Protein AF-A0A0P0N5F9-F1 (afdb_monomer_lite)

Secondary structure (DSSP, 8-state):
-PPPHHHHHHHHHHTT-EEEEETTEEEEE--TT--GGGS-HHHHHHHTTSSEEEEEPTTS-EEEEEHHHHHHHHHHTT-

Organism: NCBI:txid1273541

pLDDT: mean 90.37, std 9.61, range [41.88, 96.56]

Radius of gyration: 11.71 Å; chains: 1; bounding box: 25×25×31 Å

Sequence (79 aa):
MAGSIDGLLEKL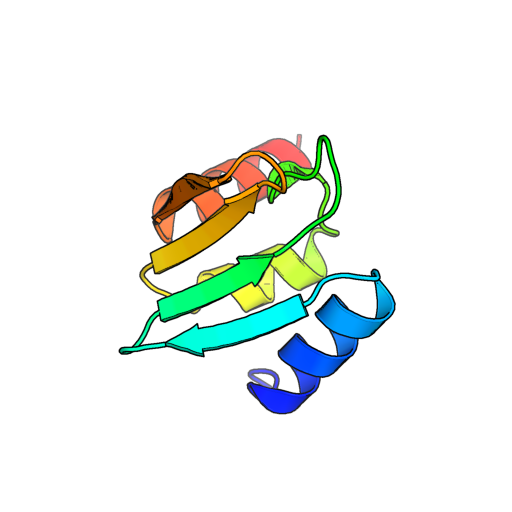RGLGLEAAPEDGRLRIRGGRGFSLADLPRELLEELKTFEEIVVEAPEGYYFYFRRKDVEKLLEIKNG

Foldseek 3Di:
DLDPPVVLQVVCVVVVWHWDDDPQEIEIEDEAPDDPLPDDLVSLVSNLVGQWYWYAYPVRDIDIDGSVNSVVSNVVVVD

Structure (mmCIF, N/CA/C/O backbone):
data_AF-A0A0P0N5F9-F1
#
_entry.id   AF-A0A0P0N5F9-F1
#
loop_
_atom_site.group_PDB
_atom_site.id
_atom_site.type_symbol
_atom_site.label_atom_id
_atom_site.label_alt_id
_atom_site.label_comp_id
_atom_site.label_asym_id
_atom_site.label_entity_id
_atom_site.label_seq_id
_atom_site.pdbx_PDB_ins_code
_atom_site.Cartn_x
_atom_site.Cartn_y
_atom_site.Cartn_z
_atom_site.occupancy
_atom_site.B_iso_or_equiv
_atom_site.auth_seq_id
_atom_site.auth_comp_id
_atom_site.auth_asym_id
_atom_site.auth_atom_id
_atom_site.pdbx_PDB_model_num
ATOM 1 N N . MET A 1 1 ? 11.591 -1.879 15.319 1.00 41.88 1 MET A N 1
ATOM 2 C CA . MET A 1 1 ? 12.237 -2.425 14.108 1.00 41.88 1 MET A CA 1
ATOM 3 C C . MET A 1 1 ? 11.441 -1.915 12.926 1.00 41.88 1 MET A C 1
ATOM 5 O O . MET A 1 1 ? 10.236 -2.119 12.930 1.00 41.88 1 MET A O 1
ATOM 9 N N . ALA A 1 2 ? 12.060 -1.195 11.989 1.00 50.00 2 ALA A N 1
ATOM 10 C CA . ALA A 1 2 ? 11.417 -0.961 10.699 1.00 50.00 2 ALA A CA 1
ATOM 11 C C . ALA A 1 2 ? 11.244 -2.337 10.039 1.00 50.00 2 ALA A C 1
ATOM 13 O O . ALA A 1 2 ? 12.217 -3.091 9.976 1.00 50.00 2 ALA A O 1
ATOM 14 N N . GLY A 1 3 ? 10.016 -2.707 9.670 1.00 62.06 3 GLY A N 1
ATOM 15 C CA . GLY A 1 3 ? 9.777 -3.942 8.924 1.00 62.06 3 GLY A CA 1
ATOM 16 C C . GLY A 1 3 ? 10.599 -3.917 7.637 1.00 62.06 3 GLY A C 1
ATOM 17 O O . GLY A 1 3 ? 10.746 -2.859 7.024 1.00 62.06 3 GLY A O 1
ATOM 18 N N . SER A 1 4 ? 11.192 -5.048 7.254 1.00 84.19 4 SER A N 1
ATOM 19 C CA . SER A 1 4 ? 11.836 -5.147 5.946 1.00 84.19 4 SER A CA 1
ATOM 20 C C . SER A 1 4 ? 10.790 -4.940 4.850 1.00 84.19 4 SER A C 1
ATOM 22 O O . SER A 1 4 ? 9.628 -5.320 5.016 1.00 84.19 4 SER A O 1
ATOM 24 N N . ILE A 1 5 ? 11.210 -4.362 3.722 1.00 88.81 5 ILE A N 1
ATOM 25 C CA . ILE A 1 5 ? 10.366 -4.224 2.529 1.00 88.81 5 ILE A CA 1
ATOM 26 C C . ILE A 1 5 ? 9.703 -5.561 2.172 1.00 88.81 5 ILE A C 1
ATOM 28 O O . ILE A 1 5 ? 8.500 -5.602 1.948 1.00 88.81 5 ILE A O 1
ATOM 32 N N . ASP A 1 6 ? 10.453 -6.661 2.242 1.00 90.81 6 ASP A N 1
ATOM 33 C CA . ASP A 1 6 ? 9.953 -8.005 1.945 1.00 90.81 6 ASP A CA 1
ATOM 34 C C . ASP A 1 6 ? 8.796 -8.413 2.865 1.00 90.81 6 ASP A C 1
ATOM 36 O O . ASP A 1 6 ? 7.780 -8.920 2.392 1.00 90.81 6 ASP A O 1
ATOM 40 N N . GLY A 1 7 ? 8.894 -8.117 4.166 1.00 93.81 7 GLY A N 1
ATOM 41 C CA . GLY A 1 7 ? 7.828 -8.416 5.122 1.00 93.81 7 GLY A CA 1
ATOM 42 C C . GLY A 1 7 ? 6.560 -7.596 4.872 1.00 93.81 7 GLY A C 1
ATOM 43 O O . GLY A 1 7 ? 5.451 -8.108 5.020 1.00 93.81 7 GLY A O 1
ATOM 44 N N . LEU A 1 8 ? 6.697 -6.337 4.445 1.00 93.69 8 LEU A N 1
ATOM 45 C CA . LEU A 1 8 ? 5.556 -5.521 4.023 1.00 93.69 8 LEU A CA 1
ATOM 46 C C . LEU A 1 8 ? 4.883 -6.109 2.772 1.00 93.69 8 LEU A C 1
ATOM 48 O O . LEU A 1 8 ? 3.657 -6.217 2.726 1.00 93.69 8 LEU A O 1
ATOM 52 N N . LEU A 1 9 ? 5.671 -6.521 1.775 1.00 95.12 9 LEU A N 1
ATOM 53 C CA . LEU A 1 9 ? 5.150 -7.130 0.549 1.00 95.12 9 LEU A CA 1
ATOM 54 C C . LEU A 1 9 ? 4.426 -8.455 0.831 1.00 95.12 9 LEU A C 1
ATOM 56 O O . LEU A 1 9 ? 3.376 -8.714 0.240 1.00 95.12 9 LEU A O 1
ATOM 60 N N . GLU A 1 10 ? 4.935 -9.276 1.754 1.00 95.62 10 GLU A N 1
ATOM 61 C CA . GLU A 1 10 ? 4.257 -10.501 2.196 1.00 95.62 10 GLU A CA 1
ATOM 62 C C . GLU A 1 10 ? 2.915 -10.211 2.874 1.00 95.62 10 GLU A C 1
ATOM 64 O O . GLU A 1 10 ? 1.921 -10.871 2.564 1.00 95.62 10 GLU A O 1
ATOM 69 N N . LYS A 1 11 ? 2.846 -9.199 3.747 1.00 95.38 11 LYS A N 1
ATOM 70 C CA . LYS A 1 11 ? 1.582 -8.794 4.385 1.00 95.38 11 LYS A CA 1
ATOM 71 C C . LYS A 1 11 ? 0.554 -8.314 3.362 1.00 95.38 11 LYS A C 1
ATOM 73 O O . LYS A 1 11 ? -0.599 -8.734 3.423 1.00 95.38 11 LYS A O 1
ATOM 78 N N . LEU A 1 12 ? 0.963 -7.475 2.406 1.00 95.44 12 LEU A N 1
ATOM 79 C CA . LEU A 1 12 ? 0.085 -7.000 1.328 1.00 95.44 12 LEU A CA 1
ATOM 80 C C . LEU A 1 12 ? -0.415 -8.170 0.468 1.00 95.44 12 LEU A C 1
ATOM 82 O O . LEU A 1 12 ? -1.611 -8.261 0.191 1.00 95.44 12 LEU A O 1
ATOM 86 N N . ARG A 1 13 ? 0.462 -9.130 0.149 1.00 95.31 13 ARG A N 1
ATOM 87 C CA . ARG A 1 13 ? 0.080 -10.371 -0.540 1.00 95.31 13 ARG A CA 1
ATOM 88 C C . ARG A 1 13 ? -0.916 -11.203 0.265 1.00 95.31 13 ARG A C 1
ATOM 90 O O . ARG A 1 13 ? -1.850 -11.749 -0.315 1.00 95.31 13 ARG A O 1
ATOM 97 N N . GLY A 1 14 ? -0.753 -11.275 1.586 1.00 95.00 14 GLY A N 1
ATOM 98 C CA . GLY A 1 14 ? -1.697 -11.933 2.493 1.00 95.00 14 GLY A CA 1
ATOM 99 C C . GLY A 1 14 ? -3.107 -11.328 2.463 1.00 95.00 14 GLY A C 1
ATOM 100 O O . GLY A 1 14 ? -4.072 -12.026 2.759 1.00 95.00 14 GLY A O 1
ATOM 101 N N . LEU A 1 15 ? -3.237 -10.066 2.041 1.00 92.94 15 LEU A N 1
ATOM 102 C CA . LEU A 1 15 ? -4.514 -9.384 1.800 1.00 92.94 15 LEU A CA 1
ATOM 103 C C . LEU A 1 15 ? -5.017 -9.517 0.351 1.00 92.94 15 LEU A C 1
ATOM 105 O O . LEU A 1 15 ? -6.005 -8.884 -0.016 1.00 92.94 15 LEU A O 1
ATOM 109 N N . GLY A 1 16 ? -4.351 -10.320 -0.483 1.00 93.38 16 GLY A N 1
ATOM 110 C CA . GLY A 1 16 ? -4.689 -10.481 -1.898 1.00 93.38 16 GLY A CA 1
ATOM 111 C C . GLY A 1 16 ? -4.276 -9.296 -2.774 1.00 93.38 16 GLY A C 1
ATOM 112 O O . GLY A 1 16 ? -4.831 -9.126 -3.857 1.00 93.38 16 GLY A O 1
ATOM 113 N N . LEU A 1 17 ? -3.332 -8.472 -2.313 1.00 94.69 17 LEU A N 1
ATOM 114 C CA . LEU A 1 17 ? -2.802 -7.337 -3.064 1.00 94.69 17 LEU A CA 1
ATOM 115 C C . LEU A 1 17 ? -1.464 -7.707 -3.702 1.00 94.69 17 LEU A C 1
ATOM 117 O O . LEU A 1 17 ? -0.614 -8.345 -3.079 1.00 94.69 17 LEU A O 1
ATOM 121 N N . GLU A 1 18 ? -1.247 -7.262 -4.932 1.00 95.19 18 GLU A N 1
ATOM 122 C CA . GLU A 1 18 ? 0.075 -7.310 -5.552 1.00 95.19 18 GLU A CA 1
ATOM 123 C C . GLU A 1 18 ? 0.7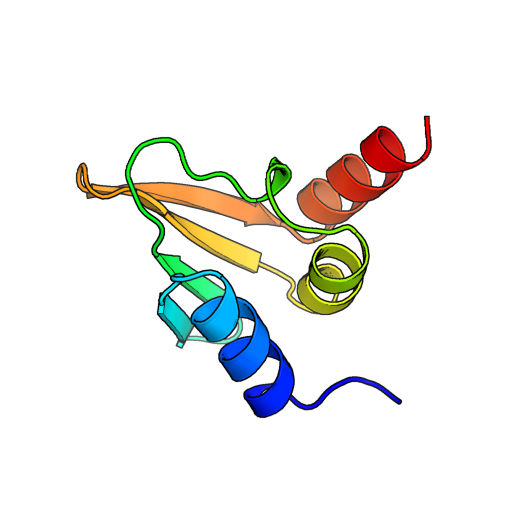95 -6.004 -5.228 1.00 95.19 18 GLU A C 1
ATOM 125 O O . GLU A 1 18 ? 0.234 -4.927 -5.402 1.00 95.19 18 GLU A O 1
ATOM 130 N N . ALA A 1 19 ? 2.029 -6.072 -4.740 1.00 95.56 19 ALA A N 1
ATOM 131 C CA . ALA A 1 19 ? 2.808 -4.879 -4.447 1.00 95.56 19 ALA A CA 1
ATOM 132 C C . ALA A 1 19 ? 4.257 -5.056 -4.885 1.00 95.56 19 ALA A C 1
ATOM 134 O O . ALA A 1 19 ? 4.816 -6.151 -4.782 1.00 95.56 19 ALA A O 1
ATOM 135 N N . ALA A 1 20 ? 4.858 -3.974 -5.369 1.00 94.75 20 ALA A N 1
ATOM 136 C CA . ALA A 1 20 ? 6.246 -3.951 -5.797 1.00 94.75 20 ALA A CA 1
ATOM 137 C C . ALA A 1 20 ? 6.859 -2.558 -5.584 1.00 94.75 20 ALA A C 1
ATOM 139 O O . ALA A 1 20 ? 6.186 -1.549 -5.816 1.00 94.75 20 ALA A O 1
ATOM 140 N N . PRO A 1 21 ? 8.127 -2.474 -5.151 1.00 92.50 21 PRO A N 1
ATOM 141 C CA . PRO A 1 21 ? 8.864 -1.221 -5.173 1.00 92.50 21 PRO A CA 1
ATOM 142 C C . PRO A 1 21 ? 9.207 -0.838 -6.623 1.00 92.50 21 PRO A C 1
ATOM 144 O O . PRO A 1 21 ? 9.705 -1.666 -7.383 1.00 92.50 21 PRO A O 1
ATOM 147 N N . GLU A 1 22 ? 8.970 0.417 -6.997 1.00 89.00 22 GLU A N 1
ATOM 148 C CA . GLU A 1 22 ? 9.230 0.958 -8.338 1.00 89.00 22 GLU A CA 1
ATOM 149 C C . GLU A 1 22 ? 9.769 2.391 -8.186 1.00 89.00 22 GLU A C 1
ATOM 151 O O . GLU A 1 22 ? 9.102 3.246 -7.608 1.00 89.00 22 GLU A O 1
ATOM 156 N N . ASP A 1 23 ? 11.009 2.644 -8.623 1.00 81.62 23 ASP A N 1
ATOM 157 C CA . ASP A 1 23 ? 11.650 3.974 -8.633 1.00 81.62 23 ASP A CA 1
ATOM 158 C C . ASP A 1 23 ? 11.540 4.783 -7.319 1.00 81.62 23 ASP A C 1
ATOM 160 O O . ASP A 1 23 ? 11.264 5.985 -7.309 1.00 81.62 23 ASP A O 1
ATOM 164 N N . GLY A 1 24 ? 11.759 4.123 -6.175 1.00 80.44 24 GLY A N 1
ATOM 165 C CA . GLY A 1 24 ? 11.694 4.754 -4.846 1.00 80.44 24 GLY A CA 1
ATOM 166 C C . GLY A 1 24 ? 10.272 4.963 -4.310 1.00 80.44 24 GLY A C 1
ATOM 167 O O . GLY A 1 24 ? 10.086 5.628 -3.291 1.00 80.44 24 GLY A O 1
ATOM 168 N N . ARG A 1 25 ? 9.276 4.385 -4.982 1.00 91.75 25 ARG A N 1
ATOM 169 C CA . ARG A 1 25 ? 7.855 4.398 -4.624 1.00 91.75 25 ARG A CA 1
ATOM 170 C C . ARG A 1 25 ? 7.377 2.972 -4.400 1.00 91.75 25 ARG A C 1
ATOM 172 O O . ARG A 1 25 ? 8.051 2.015 -4.784 1.00 91.75 25 ARG A O 1
ATOM 179 N N . LEU A 1 26 ? 6.200 2.826 -3.805 1.00 95.44 26 LEU A N 1
ATOM 180 C CA . LEU A 1 26 ? 5.521 1.536 -3.739 1.00 95.44 26 LEU A CA 1
ATOM 181 C C . LEU A 1 26 ? 4.324 1.533 -4.681 1.00 95.44 26 LEU A C 1
ATOM 183 O O . LEU A 1 26 ? 3.417 2.350 -4.537 1.00 95.44 26 LEU A O 1
ATOM 187 N N . ARG A 1 27 ? 4.288 0.590 -5.615 1.00 95.56 27 ARG A N 1
ATOM 188 C CA . ARG A 1 27 ? 3.099 0.312 -6.414 1.00 95.56 27 ARG A CA 1
ATOM 189 C C . ARG A 1 27 ? 2.307 -0.803 -5.751 1.00 95.56 27 ARG A C 1
ATOM 191 O O . ARG A 1 27 ? 2.877 -1.830 -5.394 1.00 95.56 27 ARG A O 1
ATOM 198 N N . ILE A 1 28 ? 1.004 -0.601 -5.600 1.00 95.75 28 ILE A N 1
ATOM 199 C CA . ILE A 1 28 ? 0.053 -1.580 -5.079 1.00 95.75 28 ILE A CA 1
ATOM 200 C C . ILE A 1 28 ? -1.056 -1.744 -6.110 1.00 95.75 28 ILE A C 1
ATOM 202 O O . ILE A 1 28 ? -1.635 -0.768 -6.577 1.00 95.75 28 ILE A O 1
ATOM 206 N N . ARG A 1 29 ? -1.389 -2.981 -6.442 1.00 94.75 29 ARG A N 1
ATOM 207 C CA . ARG A 1 29 ? -2.505 -3.333 -7.304 1.00 94.75 29 ARG A CA 1
ATOM 208 C C . ARG A 1 29 ? -3.502 -4.148 -6.496 1.00 94.75 29 ARG A C 1
ATOM 210 O O . ARG A 1 29 ? -3.161 -5.182 -5.919 1.00 94.75 29 ARG A O 1
ATOM 217 N N . GLY A 1 30 ? -4.728 -3.643 -6.439 1.00 89.69 30 GLY A N 1
ATOM 218 C CA . GLY A 1 30 ? -5.839 -4.269 -5.731 1.00 89.69 30 GLY A CA 1
ATOM 219 C C . GLY A 1 30 ? -6.979 -4.652 -6.667 1.00 89.69 30 GLY A C 1
ATOM 220 O O . GLY A 1 30 ? -6.976 -4.335 -7.856 1.00 89.69 30 GLY A O 1
ATOM 221 N N . GLY A 1 31 ? -7.973 -5.345 -6.112 1.00 88.31 31 GLY A N 1
ATOM 222 C CA . GLY A 1 31 ? -9.221 -5.644 -6.810 1.00 88.31 31 GLY A CA 1
ATOM 223 C C . GLY A 1 31 ? -10.115 -4.413 -6.994 1.00 88.31 31 GLY A C 1
ATOM 224 O O . GLY A 1 31 ? -9.795 -3.300 -6.575 1.00 88.31 31 GLY A O 1
ATOM 225 N N . ARG A 1 32 ? -11.283 -4.615 -7.614 1.00 86.31 32 ARG A N 1
ATOM 226 C CA . ARG A 1 32 ? -12.258 -3.536 -7.826 1.00 86.31 32 ARG A CA 1
ATOM 227 C C . ARG A 1 32 ? -12.712 -2.971 -6.479 1.00 86.31 32 ARG A C 1
ATOM 229 O O . ARG A 1 32 ? -13.148 -3.723 -5.614 1.00 86.31 32 ARG A O 1
ATOM 236 N N . GLY A 1 33 ? -12.663 -1.647 -6.351 1.00 84.06 33 GLY A N 1
ATOM 237 C CA . GLY A 1 33 ? -13.097 -0.931 -5.150 1.00 84.06 33 GLY A CA 1
ATOM 238 C C . GLY A 1 33 ? -12.051 -0.846 -4.037 1.00 84.06 33 GLY A C 1
ATOM 239 O O . GLY A 1 33 ? -12.344 -0.227 -3.023 1.00 84.06 33 GLY A O 1
ATOM 240 N N . PHE A 1 34 ? -10.854 -1.413 -4.226 1.00 90.69 34 PHE A N 1
ATOM 241 C CA . PHE A 1 34 ? -9.759 -1.274 -3.270 1.00 90.69 34 PHE A CA 1
ATOM 242 C C . PHE A 1 34 ? -9.241 0.169 -3.197 1.00 90.69 34 PHE A C 1
ATOM 244 O O . PHE A 1 34 ? -8.996 0.816 -4.219 1.00 90.69 34 PHE A O 1
ATOM 251 N N . SER A 1 35 ? -8.996 0.632 -1.977 1.00 90.06 35 SER A N 1
ATOM 252 C CA . SER A 1 35 ? -8.310 1.876 -1.646 1.00 90.06 35 SER A CA 1
ATOM 253 C C . SER A 1 35 ? -7.326 1.653 -0.495 1.00 90.06 35 SER A C 1
ATOM 255 O O . SER A 1 35 ? -7.516 0.771 0.341 1.00 90.06 35 SER A O 1
ATOM 257 N N . LEU A 1 36 ? -6.303 2.510 -0.369 1.00 92.81 36 LEU A N 1
ATOM 258 C CA . LEU A 1 36 ? -5.417 2.489 0.806 1.00 92.81 36 LEU A CA 1
ATOM 259 C C . LEU A 1 36 ? -6.191 2.613 2.125 1.00 92.81 36 LEU A C 1
ATOM 261 O O . LEU A 1 36 ? -5.770 2.056 3.134 1.00 92.81 36 LEU A O 1
ATOM 26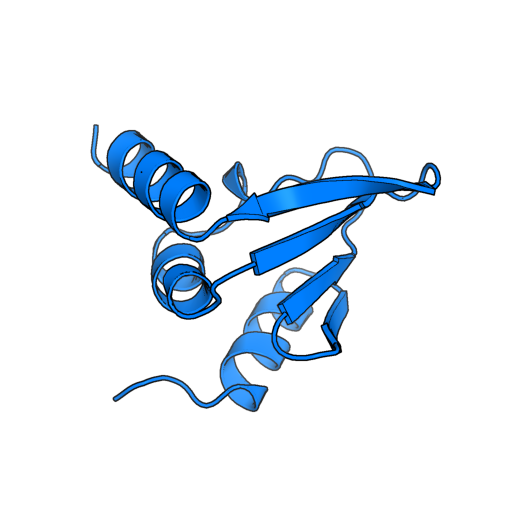5 N N . ALA A 1 37 ? -7.330 3.311 2.129 1.00 91.69 37 ALA A N 1
ATOM 266 C CA . ALA A 1 37 ? -8.163 3.471 3.320 1.00 91.69 37 ALA A CA 1
ATOM 267 C C . ALA A 1 37 ? -8.688 2.134 3.885 1.00 91.69 37 ALA A C 1
ATOM 269 O O . ALA A 1 37 ? -8.964 2.048 5.087 1.00 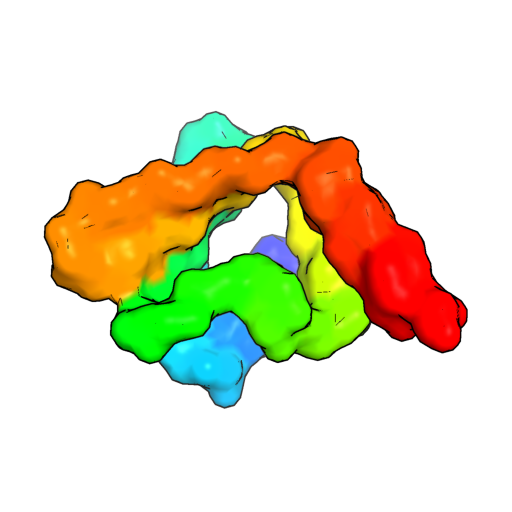91.69 37 ALA A O 1
ATOM 270 N N . ASP A 1 38 ? -8.775 1.092 3.056 1.00 91.75 38 ASP A N 1
ATOM 271 C CA . ASP A 1 38 ? -9.247 -0.238 3.455 1.00 91.75 38 ASP A CA 1
ATOM 272 C C . ASP A 1 38 ? -8.201 -1.002 4.272 1.00 91.75 38 ASP A C 1
ATOM 274 O O . ASP A 1 38 ? -8.532 -1.940 4.999 1.00 91.75 38 ASP A O 1
ATOM 278 N N . LEU A 1 39 ? -6.931 -0.592 4.201 1.00 94.12 39 LEU A N 1
ATOM 279 C CA . LEU A 1 39 ? -5.852 -1.291 4.881 1.00 94.12 39 LEU A CA 1
ATOM 280 C C . LEU A 1 39 ? -5.951 -1.169 6.413 1.00 94.12 39 LEU A C 1
ATOM 282 O O . LEU A 1 39 ? -6.375 -0.133 6.954 1.00 94.12 39 LEU A O 1
ATOM 286 N N . PRO A 1 40 ? -5.514 -2.210 7.145 1.00 93.81 40 PRO A N 1
ATOM 287 C CA . PRO A 1 40 ? -5.284 -2.133 8.580 1.00 93.81 40 PRO A CA 1
ATOM 288 C C . PRO A 1 40 ? -4.332 -0.992 8.942 1.00 93.81 40 PRO A C 1
ATOM 290 O O . PRO A 1 40 ? -3.397 -0.672 8.207 1.00 93.81 40 PRO A O 1
ATOM 293 N N . ARG A 1 41 ? -4.540 -0.399 10.120 1.00 94.38 41 ARG A N 1
ATOM 294 C CA . ARG A 1 41 ? -3.724 0.721 10.608 1.00 94.38 41 ARG A CA 1
ATOM 295 C C . ARG A 1 41 ? -2.231 0.385 10.651 1.00 94.38 41 ARG A C 1
ATOM 297 O O . ARG A 1 41 ? -1.414 1.187 10.226 1.00 94.38 41 ARG A O 1
ATOM 304 N N . GLU A 1 42 ? -1.885 -0.791 11.161 1.00 93.25 42 GLU A N 1
ATOM 305 C CA . GLU A 1 42 ? -0.503 -1.277 11.244 1.00 93.25 42 GLU A CA 1
ATOM 306 C C . GLU A 1 42 ? 0.209 -1.270 9.884 1.00 93.25 42 GLU A C 1
ATOM 308 O O . GLU A 1 42 ? 1.339 -0.798 9.782 1.00 93.25 42 GLU A O 1
ATOM 313 N N . LEU A 1 43 ? -0.495 -1.663 8.820 1.00 94.56 43 LEU A N 1
ATOM 314 C CA . LEU A 1 43 ? 0.022 -1.599 7.457 1.00 94.56 43 LEU A CA 1
ATOM 315 C C . LEU A 1 43 ? 0.165 -0.162 6.960 1.00 94.56 43 LEU A C 1
ATOM 317 O O . LEU A 1 43 ? 1.153 0.158 6.308 1.00 94.56 43 LEU A O 1
ATOM 321 N N . LEU A 1 44 ? -0.773 0.724 7.295 1.00 95.19 44 LEU A N 1
ATOM 322 C CA . LEU A 1 44 ? -0.661 2.144 6.953 1.00 95.19 44 LEU A CA 1
ATOM 323 C C . LEU A 1 44 ? 0.530 2.825 7.649 1.00 95.19 44 LEU A C 1
ATOM 325 O O . LEU A 1 44 ? 1.188 3.662 7.036 1.00 95.19 44 LEU A O 1
ATOM 329 N N . GLU A 1 45 ? 0.856 2.451 8.889 1.00 94.88 45 GLU A N 1
ATOM 330 C CA . GLU A 1 45 ? 2.056 2.950 9.582 1.00 94.88 45 GLU A CA 1
ATOM 331 C C . GLU A 1 45 ? 3.347 2.513 8.877 1.00 94.88 45 GLU A C 1
ATOM 333 O O . GLU A 1 45 ? 4.285 3.304 8.763 1.00 94.88 45 GLU A O 1
ATOM 338 N N . GLU A 1 46 ? 3.392 1.281 8.362 1.00 93.88 46 GLU A N 1
ATOM 339 C CA . GLU A 1 46 ? 4.516 0.793 7.552 1.00 93.88 46 GLU A CA 1
ATOM 340 C C . GLU A 1 46 ? 4.585 1.516 6.198 1.00 93.88 46 GLU A C 1
ATOM 342 O O . GLU A 1 46 ? 5.656 1.958 5.777 1.00 93.88 46 GLU A O 1
ATOM 347 N N . LEU A 1 47 ? 3.439 1.723 5.547 1.00 93.81 47 LEU A N 1
ATOM 348 C CA . LEU A 1 47 ? 3.328 2.424 4.267 1.00 93.81 47 LEU A CA 1
ATOM 349 C C . LEU A 1 47 ? 3.689 3.912 4.351 1.00 93.81 47 LEU A C 1
ATOM 351 O O . LEU A 1 47 ? 4.196 4.473 3.382 1.00 93.81 47 LEU A O 1
ATOM 355 N N . LYS A 1 48 ? 3.524 4.553 5.512 1.00 92.69 48 LYS A N 1
ATOM 356 C CA . LYS A 1 48 ? 3.956 5.943 5.750 1.00 92.69 48 LYS A CA 1
ATOM 357 C C . LYS A 1 48 ? 5.463 6.157 5.525 1.00 92.69 48 LYS A C 1
ATOM 359 O O . LYS A 1 48 ? 5.913 7.294 5.406 1.00 92.69 48 LYS A O 1
ATOM 364 N N . THR A 1 49 ? 6.265 5.092 5.491 1.00 91.56 49 THR A N 1
ATOM 365 C CA . THR A 1 49 ? 7.707 5.190 5.214 1.00 91.56 49 THR A CA 1
ATOM 366 C C . THR A 1 49 ? 8.031 5.523 3.755 1.00 91.56 49 THR A C 1
ATOM 368 O O . THR A 1 49 ? 9.135 5.996 3.487 1.00 91.56 49 THR A O 1
ATOM 371 N N . PHE A 1 50 ? 7.083 5.336 2.833 1.00 92.25 50 PHE A N 1
ATOM 372 C CA . PHE A 1 50 ? 7.236 5.709 1.429 1.00 92.25 50 PHE A CA 1
ATOM 373 C C . PHE A 1 50 ? 6.814 7.159 1.206 1.00 92.25 50 PHE A C 1
ATOM 375 O O . PHE A 1 50 ? 5.771 7.604 1.686 1.00 92.25 50 PHE A O 1
ATOM 382 N N . GLU A 1 51 ? 7.605 7.892 0.424 1.00 93.12 51 GLU A N 1
ATOM 383 C CA . GLU A 1 51 ? 7.256 9.261 0.031 1.00 93.12 51 GLU A CA 1
ATOM 384 C C . GLU A 1 51 ? 6.057 9.285 -0.926 1.00 93.12 51 GLU A C 1
ATOM 386 O O . GLU A 1 51 ? 5.215 10.187 -0.853 1.00 93.12 51 GLU A O 1
ATOM 391 N N . GLU A 1 52 ? 5.945 8.261 -1.776 1.00 95.81 52 GLU A N 1
ATOM 392 C CA . GLU A 1 52 ? 4.832 8.087 -2.699 1.00 95.81 52 GLU A CA 1
ATOM 393 C C . GLU A 1 52 ? 4.421 6.614 -2.825 1.00 95.81 52 GLU A C 1
ATOM 395 O O . GLU A 1 52 ? 5.259 5.709 -2.901 1.00 95.81 52 GLU A O 1
ATOM 400 N N . ILE A 1 53 ? 3.109 6.398 -2.872 1.00 96.12 53 ILE A N 1
ATOM 401 C CA . ILE A 1 53 ? 2.460 5.115 -3.115 1.00 96.12 53 ILE A CA 1
ATOM 402 C C . ILE A 1 53 ? 1.504 5.293 -4.287 1.00 96.12 53 ILE A C 1
ATOM 404 O O . ILE A 1 53 ? 0.710 6.235 -4.321 1.00 96.12 53 ILE A O 1
ATOM 408 N N . VAL A 1 54 ? 1.554 4.365 -5.231 1.00 95.44 54 VAL A N 1
ATOM 409 C CA . VAL A 1 54 ? 0.664 4.336 -6.387 1.00 95.44 54 VAL A CA 1
ATOM 410 C C . VAL A 1 54 ? -0.266 3.146 -6.242 1.00 95.44 54 VAL A C 1
ATOM 412 O O . VAL A 1 54 ? 0.197 2.011 -6.171 1.00 95.44 54 VAL A O 1
ATOM 415 N N . VAL A 1 55 ? -1.572 3.393 -6.216 1.00 94.75 55 VAL A N 1
ATOM 416 C CA . VAL A 1 55 ? -2.581 2.334 -6.275 1.00 94.75 55 VAL A CA 1
ATOM 417 C C . VAL A 1 55 ? -3.116 2.224 -7.692 1.00 94.75 55 VAL A C 1
ATOM 419 O O . VAL A 1 55 ? -3.703 3.168 -8.214 1.00 94.75 55 VAL A O 1
ATOM 422 N N . GLU A 1 56 ? -2.925 1.063 -8.302 1.00 93.12 56 GLU A N 1
ATOM 423 C CA . GLU A 1 56 ? -3.486 0.713 -9.600 1.00 93.12 56 GLU A CA 1
ATOM 424 C C . GLU A 1 56 ? -4.837 0.016 -9.418 1.00 93.12 56 GLU A C 1
ATOM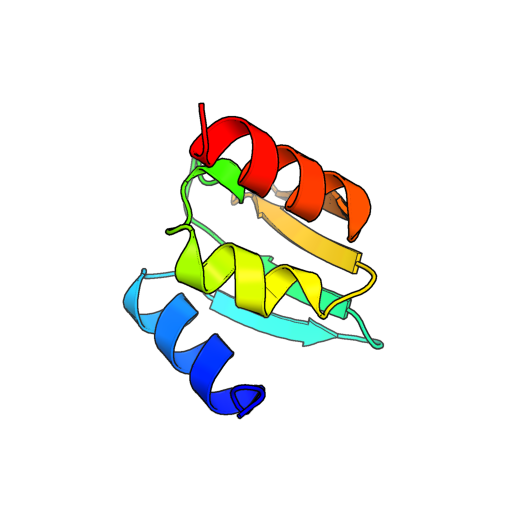 426 O O . GLU A 1 56 ? -4.932 -1.043 -8.787 1.00 93.12 56 GLU A O 1
ATOM 431 N N . ALA A 1 57 ? -5.877 0.609 -9.998 1.00 88.19 57 ALA A N 1
ATOM 432 C CA . ALA A 1 57 ? -7.199 0.011 -10.089 1.00 88.19 57 ALA A CA 1
ATOM 433 C C . ALA A 1 57 ? -7.287 -0.940 -11.299 1.00 88.19 57 ALA A C 1
ATOM 435 O O . ALA A 1 57 ? -6.665 -0.675 -12.332 1.00 88.19 57 ALA A O 1
ATOM 436 N N . PRO A 1 58 ? -8.110 -2.005 -11.238 1.00 84.62 58 PRO A N 1
ATOM 437 C CA . PRO A 1 58 ? -8.298 -2.939 -12.354 1.00 84.62 58 PRO A CA 1
ATOM 438 C C . PRO A 1 58 ? -8.730 -2.280 -13.668 1.00 84.62 58 PRO A C 1
ATOM 440 O O . PRO A 1 58 ? -8.444 -2.795 -14.745 1.00 84.62 58 PRO A O 1
ATOM 443 N N . GLU A 1 59 ? -9.420 -1.144 -13.585 1.00 85.62 59 GLU A N 1
ATOM 444 C CA . GLU A 1 59 ? -9.891 -0.359 -14.725 1.00 85.62 59 GLU A CA 1
ATOM 445 C C . GLU A 1 59 ? -8.779 0.469 -15.408 1.00 85.62 59 GLU A C 1
ATOM 447 O O . GLU A 1 59 ? -9.055 1.192 -16.363 1.00 85.62 59 GLU A O 1
ATOM 452 N N . GLY A 1 60 ? -7.525 0.365 -14.949 1.00 85.75 60 GLY A N 1
ATOM 453 C CA . GLY A 1 60 ? -6.370 1.070 -15.520 1.00 85.75 60 GLY A CA 1
ATOM 454 C C . GLY A 1 60 ? -6.183 2.498 -14.999 1.00 85.75 60 GLY A C 1
ATOM 455 O O . GLY A 1 60 ? -5.382 3.252 -15.551 1.00 85.75 60 GLY A O 1
ATOM 456 N N . TYR A 1 61 ? -6.911 2.880 -13.946 1.00 87.69 61 TYR A N 1
ATOM 457 C CA . TYR A 1 61 ? -6.709 4.145 -13.242 1.00 87.69 61 TYR A CA 1
ATOM 458 C C . TYR A 1 61 ? -5.623 4.015 -12.177 1.00 87.69 61 TYR A C 1
ATOM 460 O O . TYR A 1 61 ? -5.466 2.965 -11.556 1.00 87.69 61 TYR A O 1
ATOM 468 N N . TYR A 1 62 ? -4.927 5.121 -11.928 1.00 90.94 62 TYR A N 1
ATOM 469 C CA . TYR A 1 62 ? -3.890 5.212 -10.909 1.00 90.94 62 TYR A CA 1
ATOM 470 C C . TYR A 1 62 ? -4.257 6.288 -9.893 1.00 90.94 62 TYR A C 1
ATOM 472 O O . TYR A 1 62 ? -4.576 7.421 -10.261 1.00 90.94 62 TYR A O 1
ATOM 480 N N . PHE A 1 63 ? -4.179 5.936 -8.615 1.00 92.50 63 PHE A N 1
ATOM 481 C CA . PHE A 1 63 ? -4.320 6.861 -7.501 1.00 92.50 63 PHE A CA 1
ATOM 482 C C . PHE A 1 63 ? -2.960 7.068 -6.853 1.00 92.50 63 PHE A C 1
ATOM 484 O O . PHE A 1 63 ? -2.308 6.114 -6.432 1.00 92.50 63 PHE A O 1
ATOM 491 N N . TYR A 1 64 ? -2.540 8.324 -6.771 1.00 93.88 64 TYR A N 1
ATOM 492 C CA . TYR A 1 64 ? -1.268 8.704 -6.178 1.00 93.88 64 TYR A CA 1
ATOM 493 C C . TYR A 1 64 ? -1.503 9.185 -4.756 1.00 93.88 64 TYR A C 1
ATOM 495 O O . TYR A 1 64 ? -2.267 10.125 -4.532 1.00 93.88 64 TYR A O 1
ATOM 503 N N . PHE A 1 65 ? -0.818 8.557 -3.812 1.00 95.50 65 PHE A N 1
ATOM 504 C CA . PHE A 1 65 ? -0.844 8.916 -2.407 1.00 95.50 65 PHE A CA 1
ATOM 505 C C . PHE A 1 65 ? 0.548 9.342 -1.992 1.00 95.50 65 PHE A C 1
ATOM 507 O O . PHE A 1 65 ? 1.514 8.591 -2.124 1.00 95.50 65 PHE A O 1
ATOM 514 N N . ARG A 1 66 ? 0.659 10.556 -1.468 1.00 96.38 66 ARG A N 1
ATOM 515 C CA . ARG A 1 66 ? 1.881 10.993 -0.802 1.00 96.38 66 ARG A CA 1
ATOM 516 C C . ARG A 1 66 ? 1.852 10.524 0.640 1.00 96.38 66 ARG A C 1
ATOM 518 O O . ARG A 1 66 ? 0.786 10.284 1.210 1.00 96.38 66 ARG A O 1
ATOM 525 N N . ARG A 1 67 ? 3.017 10.516 1.278 1.00 95.25 67 ARG A N 1
ATOM 526 C CA . ARG A 1 67 ? 3.153 10.285 2.723 1.00 95.25 67 ARG A CA 1
ATOM 527 C C . ARG A 1 67 ? 2.095 11.007 3.572 1.00 95.25 67 ARG A C 1
ATOM 529 O O . ARG A 1 67 ? 1.474 10.397 4.435 1.00 95.25 67 ARG A O 1
ATOM 536 N N . LYS A 1 68 ? 1.841 12.291 3.285 1.00 96.44 68 LYS A N 1
ATOM 537 C CA . LYS A 1 68 ? 0.839 13.109 3.997 1.00 96.44 68 LYS A CA 1
ATOM 538 C C . LYS A 1 68 ? -0.593 12.591 3.861 1.00 96.44 68 LYS A C 1
ATOM 540 O O . LYS A 1 68 ? -1.416 12.840 4.735 1.00 96.44 68 LYS A O 1
ATOM 545 N N . ASP A 1 69 ? -0.915 11.913 2.766 1.00 96.56 69 ASP A N 1
ATOM 546 C CA . ASP A 1 69 ? -2.240 11.328 2.569 1.00 96.56 69 ASP A CA 1
ATOM 547 C C . ASP A 1 69 ? -2.397 10.077 3.440 1.00 96.56 69 ASP A C 1
ATOM 549 O O . ASP A 1 69 ? -3.432 9.902 4.078 1.00 96.56 69 ASP A O 1
ATOM 553 N N . VAL A 1 70 ? -1.339 9.269 3.568 1.00 96.19 70 VAL A N 1
ATOM 554 C CA . VAL A 1 70 ? -1.292 8.131 4.504 1.00 96.19 70 VAL A CA 1
ATOM 555 C C . VAL A 1 70 ? -1.390 8.606 5.957 1.00 96.19 70 VAL A C 1
ATOM 557 O O . VAL A 1 70 ? -2.128 8.021 6.747 1.00 96.19 70 VAL A O 1
ATOM 560 N N . GLU A 1 71 ? -0.707 9.699 6.307 1.00 96.00 71 GLU A N 1
ATOM 561 C CA . GLU A 1 71 ? -0.805 10.331 7.632 1.00 96.00 71 GLU A CA 1
ATOM 562 C C . GLU A 1 71 ? -2.246 10.744 7.959 1.00 96.00 71 GLU A C 1
ATOM 564 O O . GLU A 1 71 ? -2.751 10.393 9.024 1.00 96.00 71 GLU A O 1
ATOM 569 N N . LYS A 1 72 ? -2.955 11.377 7.018 1.00 96.38 72 LYS A N 1
ATOM 570 C CA . LYS A 1 72 ? -4.379 11.708 7.192 1.00 96.38 72 LYS A CA 1
ATOM 571 C C . LYS A 1 72 ? -5.257 10.467 7.354 1.00 96.38 72 LYS A C 1
ATOM 573 O O . LYS A 1 72 ? -6.170 10.471 8.174 1.00 96.38 72 LYS A O 1
ATOM 578 N N . LEU A 1 73 ? -5.004 9.396 6.596 1.00 95.69 73 LEU A N 1
ATOM 579 C CA . LEU A 1 73 ? -5.744 8.135 6.752 1.00 95.69 73 LEU A CA 1
ATOM 580 C C . LEU A 1 73 ? -5.547 7.534 8.152 1.00 95.69 73 LEU A C 1
ATOM 582 O O . LEU A 1 73 ? -6.497 7.018 8.742 1.00 95.69 73 LEU A O 1
ATOM 586 N N . LEU A 1 74 ? -4.332 7.624 8.697 1.00 95.44 74 LEU A N 1
ATOM 587 C CA . LEU A 1 74 ? -4.028 7.201 10.063 1.00 95.44 74 LEU A CA 1
ATOM 588 C C . LEU A 1 74 ? -4.739 8.075 11.101 1.00 95.44 74 LEU A C 1
ATOM 590 O O . LEU A 1 74 ? -5.293 7.533 12.055 1.00 95.44 74 LEU A O 1
ATOM 594 N N . GLU A 1 75 ? -4.761 9.398 10.924 1.00 95.25 75 GLU A N 1
ATOM 595 C CA . GLU A 1 75 ? -5.511 10.323 11.788 1.00 95.25 75 GLU A CA 1
ATOM 596 C C . GLU A 1 75 ? -7.004 9.980 11.812 1.00 95.25 75 GLU A C 1
ATOM 598 O O . GLU A 1 75 ? -7.582 9.848 12.888 1.00 95.25 75 GLU A O 1
ATOM 603 N N . ILE A 1 76 ? -7.609 9.741 10.644 1.00 92.56 76 ILE A N 1
ATOM 604 C CA . ILE A 1 76 ? -9.029 9.373 10.531 1.00 92.56 76 ILE A CA 1
ATOM 605 C C . ILE A 1 76 ? -9.320 8.049 11.249 1.00 92.56 76 ILE A C 1
ATOM 607 O O . ILE A 1 76 ? -10.335 7.942 11.922 1.00 92.56 76 I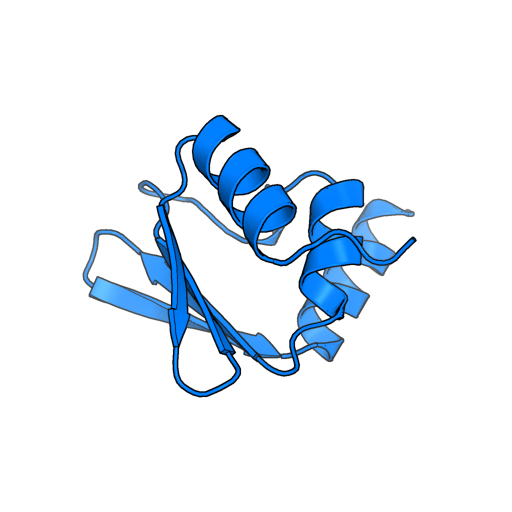LE A O 1
ATOM 611 N N . LYS A 1 77 ? -8.426 7.053 11.170 1.00 87.56 77 LYS A N 1
ATOM 612 C CA . LYS A 1 77 ? -8.588 5.764 11.875 1.00 87.56 77 LYS A CA 1
ATOM 613 C C . LYS A 1 77 ? -8.365 5.842 13.396 1.00 87.56 77 LYS A C 1
ATOM 615 O O . LYS A 1 77 ? -8.530 4.825 14.066 1.00 87.56 77 LYS A O 1
ATOM 620 N N . ASN A 1 78 ? -7.931 6.982 13.942 1.00 75.50 78 ASN A N 1
ATOM 621 C CA . ASN A 1 78 ? -7.820 7.210 15.391 1.00 75.50 78 ASN A CA 1
ATOM 622 C C . ASN A 1 78 ? -9.083 7.821 16.017 1.00 75.50 78 ASN A C 1
ATOM 624 O O . ASN A 1 78 ? -9.191 7.789 17.243 1.00 75.50 78 ASN A O 1
ATOM 628 N N . GLY A 1 79 ? -9.958 8.429 15.209 1.00 60.53 79 GLY A N 1
ATOM 629 C CA . GLY A 1 79 ? -11.224 9.021 15.654 1.00 60.53 79 GLY A CA 1
ATOM 630 C C . GLY A 1 79 ? -12.352 8.005 15.662 1.00 60.53 79 GLY A C 1
ATOM 631 O O . GLY A 1 79 ? -13.172 8.079 16.601 1.00 60.53 79 GLY A O 1
#